Protein AF-A0A3N6C554-F1 (afdb_monomer)

Structure (mmCIF, N/CA/C/O backbone):
data_AF-A0A3N6C554-F1
#
_entry.id   AF-A0A3N6C554-F1
#
loop_
_atom_site.group_PDB
_atom_site.id
_atom_site.type_symbol
_atom_site.label_atom_id
_atom_site.label_alt_id
_atom_site.label_comp_id
_atom_site.label_asym_id
_atom_site.label_entity_id
_atom_site.label_seq_id
_atom_site.pdbx_PDB_ins_code
_atom_site.Cartn_x
_atom_site.Cartn_y
_atom_site.Cartn_z
_atom_site.occupancy
_atom_site.B_iso_or_equiv
_atom_site.auth_seq_id
_atom_site.auth_comp_id
_atom_site.auth_asym_id
_atom_site.auth_atom_id
_atom_site.pdbx_PDB_model_num
ATOM 1 N N . MET A 1 1 ? 15.308 14.906 -2.677 1.00 77.81 1 MET A N 1
ATOM 2 C CA . MET A 1 1 ? 14.082 14.602 -1.912 1.00 77.81 1 MET A CA 1
ATOM 3 C C . MET A 1 1 ? 13.004 15.647 -2.168 1.00 77.81 1 MET A C 1
ATOM 5 O O . MET A 1 1 ? 13.260 16.832 -1.989 1.00 77.81 1 MET A O 1
ATOM 9 N N . VAL A 1 2 ? 11.814 15.221 -2.589 1.00 86.62 2 VAL A N 1
ATOM 10 C CA . VAL A 1 2 ? 10.621 16.049 -2.822 1.00 86.62 2 VAL A CA 1
ATOM 11 C C . VAL A 1 2 ? 9.558 15.659 -1.795 1.00 86.62 2 VAL A C 1
ATOM 13 O O . VAL A 1 2 ? 9.151 14.498 -1.742 1.00 86.62 2 VAL A O 1
ATOM 16 N N . LEU A 1 3 ? 9.120 16.613 -0.969 1.00 90.44 3 LEU A N 1
ATOM 17 C CA . LEU A 1 3 ? 8.027 16.404 -0.016 1.00 90.44 3 LEU A CA 1
ATOM 18 C C . LEU A 1 3 ? 6.721 16.160 -0.782 1.00 90.44 3 LEU A C 1
ATOM 20 O O . LEU A 1 3 ? 6.383 16.918 -1.686 1.00 90.44 3 LEU A O 1
ATOM 24 N N . VAL A 1 4 ? 6.003 15.104 -0.410 1.00 92.25 4 VAL A N 1
ATOM 25 C CA . VAL A 1 4 ? 4.720 14.722 -1.012 1.00 92.25 4 VAL A CA 1
ATOM 26 C C . VAL A 1 4 ? 3.561 15.084 -0.089 1.00 92.25 4 VAL A C 1
ATOM 28 O O . VAL A 1 4 ? 2.573 15.659 -0.535 1.00 92.25 4 VAL A O 1
ATOM 31 N N . LYS A 1 5 ? 3.672 14.768 1.205 1.00 93.94 5 LYS A N 1
ATOM 32 C CA . LYS A 1 5 ? 2.666 15.119 2.213 1.00 93.94 5 LYS A CA 1
ATOM 33 C C . LYS A 1 5 ? 3.325 15.264 3.577 1.00 93.94 5 LYS A C 1
ATOM 35 O O . LYS A 1 5 ? 4.184 14.463 3.931 1.00 93.94 5 LYS A O 1
ATOM 40 N N . ARG A 1 6 ? 2.886 16.249 4.357 1.00 95.94 6 ARG A N 1
ATOM 41 C CA . ARG A 1 6 ? 3.183 16.353 5.788 1.00 95.94 6 ARG A CA 1
ATOM 42 C C . ARG A 1 6 ? 1.877 16.215 6.562 1.00 95.94 6 ARG A C 1
ATOM 44 O O . ARG A 1 6 ? 0.893 16.866 6.219 1.00 95.94 6 ARG A O 1
ATOM 51 N N . TYR A 1 7 ? 1.870 15.346 7.560 1.00 95.44 7 TYR A N 1
ATOM 52 C CA . TYR A 1 7 ? 0.746 15.153 8.467 1.00 95.44 7 TYR A CA 1
ATOM 53 C C . TYR A 1 7 ? 0.845 16.085 9.681 1.00 95.44 7 TYR A C 1
ATOM 55 O O . TYR A 1 7 ? 1.895 16.670 9.945 1.00 95.44 7 TYR A O 1
ATOM 63 N N . GLU A 1 8 ? -0.252 16.211 10.428 1.00 93.56 8 GLU A N 1
ATOM 64 C CA . GLU A 1 8 ? -0.365 17.118 11.580 1.00 93.56 8 GLU A CA 1
ATOM 65 C C . GLU A 1 8 ? 0.642 16.832 12.702 1.00 93.56 8 GLU A C 1
ATOM 67 O O . GLU A 1 8 ? 1.112 17.756 13.358 1.00 93.56 8 GLU A O 1
ATOM 72 N N . ASP A 1 9 ? 1.047 15.572 12.873 1.00 94.88 9 ASP A N 1
ATOM 73 C CA . ASP A 1 9 ? 2.033 15.168 13.878 1.00 94.88 9 ASP A CA 1
ATOM 74 C C . ASP A 1 9 ? 3.489 15.316 13.406 1.00 94.88 9 ASP A C 1
ATOM 76 O O . ASP A 1 9 ? 4.417 14.837 14.056 1.00 94.88 9 ASP A O 1
ATOM 80 N N . GLY A 1 10 ? 3.695 15.951 12.250 1.00 94.81 10 GLY A N 1
ATOM 81 C CA . GLY A 1 10 ? 5.008 16.160 11.655 1.00 94.81 10 GLY A CA 1
ATOM 82 C C . GLY A 1 10 ? 5.535 14.975 10.852 1.00 94.81 10 GLY A C 1
ATOM 83 O O . GLY A 1 10 ? 6.627 15.085 10.301 1.00 94.81 10 GLY A O 1
ATOM 84 N N . THR A 1 11 ? 4.786 13.870 10.728 1.00 94.44 11 THR A N 1
ATOM 85 C CA . THR A 1 11 ? 5.178 12.773 9.831 1.00 94.44 11 THR A CA 1
ATOM 86 C C . THR A 1 11 ? 5.208 13.254 8.381 1.00 94.44 11 THR A C 1
ATOM 88 O O . THR A 1 11 ? 4.255 13.867 7.899 1.00 94.44 11 THR A O 1
ATOM 91 N N . GLU A 1 12 ? 6.272 12.926 7.659 1.00 95.19 12 GLU A N 1
ATOM 92 C CA . GLU A 1 12 ? 6.485 13.315 6.269 1.00 95.19 12 GLU A CA 1
ATOM 93 C C . GLU A 1 12 ? 6.527 12.099 5.352 1.00 95.19 12 GLU A C 1
ATOM 95 O O . GLU A 1 12 ? 7.276 11.150 5.589 1.00 95.19 12 GLU A O 1
ATOM 100 N N . LEU A 1 13 ? 5.764 12.173 4.266 1.00 93.19 13 LEU A N 1
ATOM 101 C CA . LEU A 1 13 ? 5.933 11.337 3.089 1.00 93.19 13 LEU A CA 1
ATOM 102 C C . LEU A 1 13 ? 6.696 12.135 2.046 1.00 93.19 13 LEU A C 1
ATOM 104 O O . LEU A 1 13 ? 6.281 13.232 1.661 1.00 93.19 13 LEU A O 1
ATOM 108 N N . SER A 1 14 ? 7.788 11.575 1.556 1.00 91.31 14 SER A N 1
ATOM 109 C CA . SER A 1 14 ? 8.580 12.165 0.488 1.00 91.31 14 SER A CA 1
ATOM 110 C C . SER A 1 14 ? 8.941 11.120 -0.556 1.00 91.31 14 SER A C 1
ATOM 112 O O . SER A 1 14 ? 8.903 9.913 -0.311 1.00 91.31 14 SER A O 1
ATOM 114 N N . ARG A 1 15 ? 9.276 11.600 -1.750 1.00 87.19 15 ARG A N 1
ATOM 115 C CA . ARG A 1 15 ? 9.883 10.790 -2.803 1.00 87.19 15 ARG A CA 1
ATOM 116 C C . ARG A 1 15 ? 11.271 11.314 -3.117 1.00 87.19 15 ARG A C 1
ATOM 118 O O . ARG A 1 15 ? 11.519 12.516 -3.010 1.00 87.19 15 ARG A O 1
ATOM 125 N N . ASP A 1 16 ? 12.172 10.442 -3.523 1.00 80.19 16 ASP A N 1
ATOM 126 C CA . ASP A 1 16 ? 13.470 10.852 -4.037 1.00 80.19 16 ASP A CA 1
ATOM 127 C C . ASP A 1 16 ? 13.888 10.038 -5.253 1.00 80.19 16 ASP A C 1
ATOM 129 O O . ASP A 1 16 ? 13.344 8.971 -5.547 1.00 80.19 16 ASP A O 1
ATOM 133 N N . LYS A 1 17 ? 14.896 10.566 -5.938 1.00 67.12 17 LYS A N 1
ATOM 134 C CA . LYS A 1 17 ? 15.590 9.88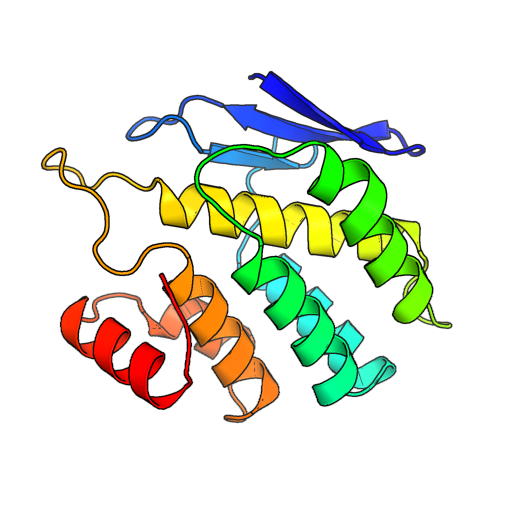1 -7.012 1.00 67.12 17 LYS A CA 1
ATOM 135 C C . LYS A 1 17 ? 16.464 8.780 -6.406 1.00 67.12 17 LYS A C 1
ATOM 137 O O . LYS A 1 17 ? 17.414 9.070 -5.684 1.00 67.12 17 LYS A O 1
ATOM 142 N N . GLY A 1 18 ? 16.105 7.523 -6.654 1.00 57.97 18 GLY A N 1
ATOM 143 C CA . GLY A 1 18 ? 16.899 6.358 -6.276 1.00 57.97 18 GLY A CA 1
ATOM 144 C C . GLY A 1 18 ? 18.061 6.105 -7.243 1.00 57.97 18 GLY A C 1
ATOM 145 O O . GLY A 1 18 ? 18.287 6.855 -8.191 1.00 57.97 18 GLY A O 1
ATOM 146 N N . ASN A 1 19 ? 18.783 4.998 -7.030 1.00 48.47 19 ASN A N 1
ATOM 147 C CA . ASN A 1 19 ? 19.895 4.576 -7.899 1.00 48.47 19 ASN A CA 1
ATOM 148 C C . ASN A 1 19 ? 19.443 4.093 -9.294 1.00 48.47 19 ASN A C 1
ATOM 150 O O . ASN A 1 19 ? 20.259 4.068 -10.211 1.00 48.47 19 ASN A O 1
ATOM 154 N N . PHE A 1 20 ? 18.174 3.687 -9.449 1.00 41.03 20 PHE A N 1
ATOM 155 C CA . PHE A 1 20 ? 17.647 3.058 -10.672 1.00 41.03 20 PHE A CA 1
ATOM 156 C C . PHE A 1 20 ? 16.351 3.698 -11.211 1.00 41.03 20 PHE A C 1
ATOM 158 O O . PHE A 1 20 ? 16.099 3.600 -12.410 1.00 41.03 20 PHE A O 1
ATOM 165 N N . ASP A 1 21 ? 15.550 4.379 -10.381 1.00 51.62 21 ASP A N 1
ATOM 166 C CA . ASP A 1 21 ? 14.354 5.122 -10.804 1.00 51.62 21 ASP A CA 1
ATOM 167 C C . ASP A 1 21 ? 14.061 6.347 -9.908 1.00 51.62 21 ASP A C 1
ATOM 169 O O . ASP A 1 21 ? 14.652 6.531 -8.845 1.00 51.62 21 ASP A O 1
ATOM 173 N N . GLU A 1 22 ? 13.177 7.237 -10.371 1.00 63.16 22 GLU A N 1
ATOM 174 C CA . GLU A 1 22 ? 12.810 8.501 -9.702 1.00 63.16 22 GLU A CA 1
ATOM 175 C C . GLU A 1 22 ? 11.750 8.345 -8.587 1.00 63.16 22 GLU A C 1
ATOM 177 O O . GLU A 1 22 ? 11.088 9.321 -8.222 1.00 63.16 22 GLU A O 1
ATOM 182 N N . TRP A 1 23 ? 11.550 7.129 -8.059 1.00 72.56 23 TRP A N 1
ATOM 183 C CA . TRP A 1 23 ? 10.358 6.800 -7.268 1.00 72.56 23 TRP A CA 1
ATOM 184 C C . TRP A 1 23 ? 10.626 6.089 -5.934 1.00 72.56 23 TRP A C 1
ATOM 186 O O . TRP A 1 23 ? 9.743 5.417 -5.402 1.00 72.56 23 TRP A O 1
ATOM 196 N N . CYS A 1 24 ? 11.796 6.276 -5.320 1.00 81.00 24 CYS A N 1
ATOM 197 C CA . CYS A 1 24 ? 11.999 5.804 -3.949 1.00 81.00 24 CYS A CA 1
ATOM 198 C C . CYS A 1 24 ? 11.129 6.608 -2.972 1.00 81.00 24 CYS A C 1
ATOM 200 O O . CYS A 1 24 ? 11.199 7.835 -2.937 1.00 81.00 24 CYS A O 1
ATOM 202 N N . ILE A 1 25 ? 10.320 5.916 -2.170 1.00 86.25 25 ILE A N 1
ATOM 203 C CA . ILE A 1 25 ? 9.414 6.521 -1.186 1.00 86.25 25 ILE A CA 1
ATOM 204 C C . ILE A 1 25 ? 10.048 6.481 0.195 1.00 86.25 25 ILE A C 1
ATOM 206 O O . ILE A 1 25 ? 10.630 5.469 0.585 1.00 86.25 25 ILE A O 1
ATOM 210 N N . TYR A 1 26 ? 9.878 7.558 0.953 1.00 87.44 26 TYR A N 1
ATOM 211 C CA . TYR A 1 26 ? 10.386 7.687 2.306 1.00 87.44 26 TYR A CA 1
ATOM 212 C C . TYR A 1 26 ? 9.290 8.173 3.253 1.00 87.44 26 TYR A C 1
ATOM 214 O O . TYR A 1 26 ? 8.535 9.091 2.936 1.00 87.44 26 TYR A O 1
ATOM 222 N N . ILE A 1 27 ? 9.250 7.571 4.439 1.00 89.38 27 ILE A N 1
ATOM 223 C CA . ILE A 1 27 ? 8.485 8.018 5.601 1.00 89.38 27 ILE A CA 1
ATOM 224 C C . ILE A 1 27 ? 9.501 8.530 6.616 1.00 89.38 27 ILE A C 1
ATOM 226 O O . ILE A 1 27 ? 10.355 7.762 7.065 1.00 89.38 27 ILE A O 1
ATOM 230 N N . ASN A 1 28 ? 9.463 9.822 6.945 1.00 90.38 28 ASN A N 1
ATOM 231 C CA . ASN A 1 28 ? 10.457 10.465 7.819 1.00 90.38 28 ASN A CA 1
ATOM 232 C C . ASN A 1 28 ? 11.910 10.130 7.408 1.00 90.38 28 ASN A C 1
ATOM 234 O O . ASN A 1 28 ? 12.753 9.787 8.239 1.00 90.38 28 ASN A O 1
ATOM 238 N N . GLY A 1 29 ? 12.185 10.154 6.099 1.00 88.00 29 GLY A N 1
ATOM 239 C CA . GLY A 1 29 ? 13.510 9.868 5.540 1.00 88.00 29 GLY A CA 1
ATOM 240 C C . GLY A 1 29 ? 13.909 8.386 5.498 1.00 88.00 29 GLY A C 1
ATOM 241 O O . GLY A 1 29 ? 15.061 8.084 5.191 1.00 88.00 29 GLY A O 1
ATOM 242 N N . ARG A 1 30 ? 12.999 7.444 5.782 1.00 89.00 30 ARG A N 1
ATOM 243 C CA . ARG A 1 30 ? 13.268 5.995 5.720 1.00 89.00 30 ARG A CA 1
ATOM 244 C C . ARG A 1 30 ? 12.344 5.291 4.735 1.00 89.00 30 ARG A C 1
ATOM 246 O O . ARG A 1 30 ? 11.140 5.527 4.750 1.00 89.00 30 ARG A O 1
ATOM 253 N N . ALA A 1 31 ? 12.897 4.406 3.909 1.00 90.81 31 ALA A N 1
ATOM 254 C CA . ALA A 1 31 ? 12.085 3.573 3.030 1.00 90.81 31 ALA A CA 1
ATOM 255 C C . ALA A 1 31 ? 11.214 2.613 3.866 1.00 90.81 31 ALA A C 1
ATOM 257 O O . ALA A 1 31 ? 11.740 1.987 4.793 1.00 90.81 31 ALA A O 1
ATOM 258 N N . PRO A 1 32 ? 9.904 2.500 3.582 1.00 93.12 32 PRO A N 1
ATOM 259 C CA . PRO A 1 32 ? 9.037 1.579 4.304 1.00 93.12 32 PRO A CA 1
ATOM 260 C C . PRO A 1 32 ? 9.342 0.129 3.919 1.00 93.12 32 PRO A C 1
ATOM 262 O O . PRO A 1 32 ? 9.583 -0.168 2.749 1.00 93.12 32 PRO A O 1
ATOM 265 N N . TYR A 1 33 ? 9.279 -0.790 4.883 1.00 93.56 33 TYR A N 1
ATOM 266 C CA . TYR A 1 33 ? 9.334 -2.219 4.584 1.00 93.56 33 TYR A CA 1
ATOM 267 C C . TYR A 1 33 ? 7.945 -2.757 4.251 1.00 93.56 33 TYR A C 1
ATOM 269 O O . TYR A 1 33 ? 6.971 -2.438 4.933 1.00 93.56 33 TYR A O 1
ATOM 277 N N . ASP A 1 34 ? 7.880 -3.661 3.270 1.00 95.25 34 ASP A N 1
ATOM 278 C CA . ASP A 1 34 ? 6.646 -4.349 2.873 1.00 95.25 34 ASP A CA 1
ATOM 279 C C . ASP A 1 34 ? 5.905 -4.971 4.058 1.00 95.25 34 ASP A C 1
ATOM 281 O O . ASP A 1 34 ? 4.699 -4.790 4.217 1.00 95.25 34 ASP A O 1
ATOM 285 N N . ARG A 1 35 ? 6.653 -5.618 4.955 1.00 96.88 35 ARG A N 1
ATOM 286 C CA . ARG A 1 35 ? 6.098 -6.262 6.149 1.00 96.88 35 ARG A CA 1
ATOM 287 C C . ARG A 1 35 ? 5.386 -5.286 7.092 1.00 96.88 35 ARG A C 1
ATOM 289 O O . ARG A 1 35 ? 4.455 -5.697 7.776 1.00 96.88 35 ARG A O 1
ATOM 296 N N . ASP A 1 36 ? 5.824 -4.028 7.148 1.00 96.69 36 ASP A N 1
ATOM 297 C CA . ASP A 1 36 ? 5.333 -3.069 8.137 1.00 96.69 36 ASP A CA 1
ATOM 298 C C . ASP A 1 36 ? 3.936 -2.585 7.727 1.00 96.69 36 ASP A C 1
ATOM 300 O O . ASP A 1 36 ? 2.987 -2.677 8.506 1.00 96.69 36 ASP A O 1
ATOM 304 N N . TYR A 1 37 ? 3.773 -2.139 6.477 1.00 97.50 37 TYR A N 1
ATOM 305 C CA . TYR A 1 37 ? 2.467 -1.675 6.003 1.00 97.50 37 TYR A CA 1
ATOM 306 C C . TYR A 1 37 ? 1.505 -2.830 5.699 1.00 97.50 37 TYR A C 1
ATOM 308 O O . TYR A 1 37 ? 0.312 -2.685 5.954 1.00 97.50 37 TYR A O 1
ATOM 316 N N . LEU A 1 38 ? 1.980 -3.993 5.228 1.00 98.38 38 LEU A N 1
ATOM 317 C CA . LEU A 1 38 ? 1.116 -5.172 5.070 1.00 98.38 38 LEU A CA 1
ATOM 318 C C . LEU A 1 38 ? 0.644 -5.701 6.428 1.00 98.38 38 LEU A C 1
ATOM 320 O O . LEU A 1 38 ? -0.526 -6.050 6.574 1.00 98.38 38 LEU A O 1
ATOM 324 N N . GLY A 1 39 ? 1.517 -5.701 7.440 1.00 98.44 39 GLY A N 1
ATOM 325 C CA . G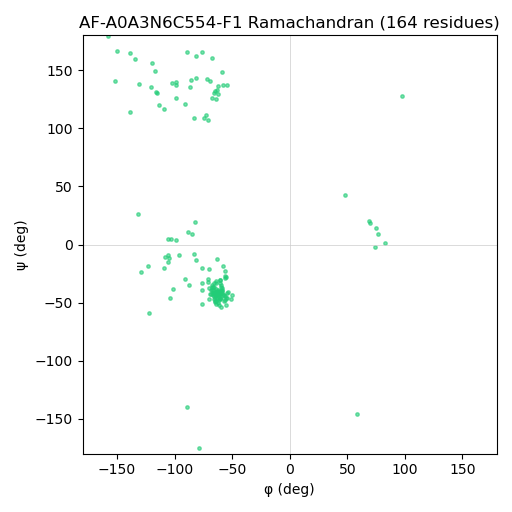LY A 1 39 ? 1.155 -6.068 8.808 1.00 98.44 39 GLY A CA 1
ATOM 326 C C . GLY A 1 39 ? 0.092 -5.142 9.397 1.00 98.44 39 GLY A C 1
ATOM 327 O O . GLY A 1 39 ? -0.921 -5.620 9.913 1.00 98.44 39 GLY A O 1
ATOM 328 N N . SER A 1 40 ? 0.276 -3.825 9.263 1.00 98.31 40 SER A N 1
ATOM 329 C CA . SER A 1 40 ? -0.720 -2.837 9.698 1.00 98.31 40 SER A CA 1
ATOM 330 C C . SER A 1 40 ? -2.046 -2.972 8.949 1.00 98.31 40 SER A C 1
ATOM 332 O O . SER A 1 40 ? -3.100 -2.929 9.579 1.00 98.31 40 SER A O 1
ATOM 334 N N . LEU A 1 41 ? -2.012 -3.198 7.631 1.00 98.62 41 LEU A N 1
ATOM 335 C CA . LEU A 1 41 ? -3.217 -3.383 6.821 1.00 98.62 41 LEU A CA 1
ATOM 336 C C . LEU A 1 41 ? -3.983 -4.653 7.205 1.00 98.62 41 LEU A C 1
ATOM 338 O O . LEU A 1 41 ? -5.202 -4.611 7.344 1.00 98.62 41 LEU A O 1
ATOM 342 N N . HIS A 1 42 ? -3.283 -5.765 7.432 1.00 98.44 42 HIS A N 1
ATOM 343 C CA . HIS A 1 42 ? -3.909 -7.007 7.881 1.00 98.44 42 HIS A CA 1
ATOM 344 C C . HIS A 1 42 ? -4.531 -6.856 9.269 1.00 98.44 42 HIS A C 1
ATOM 346 O O . HIS A 1 42 ? -5.674 -7.254 9.472 1.00 98.44 42 HIS A O 1
ATOM 352 N N . LYS A 1 43 ? -3.825 -6.217 10.211 1.00 98.44 43 LYS A N 1
ATOM 353 C CA . LYS A 1 43 ? -4.371 -5.933 11.545 1.00 98.44 43 LYS A CA 1
ATOM 354 C C . LYS A 1 43 ? -5.610 -5.035 11.463 1.00 98.44 43 LYS A C 1
ATOM 356 O O . LYS A 1 43 ? -6.589 -5.309 12.149 1.00 98.44 43 LYS A O 1
ATOM 361 N N . LEU A 1 44 ? -5.603 -4.021 10.595 1.00 98.56 44 LEU A N 1
ATOM 362 C CA . LEU A 1 44 ? -6.780 -3.189 10.332 1.00 98.56 44 LEU A CA 1
ATOM 363 C C . LEU A 1 44 ? -7.940 -4.022 9.758 1.00 98.56 44 LEU A C 1
ATOM 365 O O . LEU A 1 44 ? -9.078 -3.879 10.199 1.00 98.56 44 LEU A O 1
ATOM 369 N N . GLY A 1 45 ? -7.657 -4.941 8.830 1.00 98.19 45 GLY A N 1
ATOM 370 C CA . GLY A 1 45 ? -8.630 -5.906 8.307 1.00 98.19 45 GLY A CA 1
ATOM 371 C C . GLY A 1 45 ? -9.227 -6.803 9.394 1.00 98.19 45 GLY A C 1
ATOM 372 O O . GLY A 1 45 ? -10.441 -6.993 9.441 1.00 98.19 45 GLY A O 1
ATOM 373 N N . GLN A 1 46 ? -8.409 -7.286 10.331 1.00 97.69 46 GLN A N 1
ATOM 374 C CA . GLN A 1 46 ? -8.871 -8.085 11.471 1.00 97.69 46 GLN A CA 1
ATOM 375 C C . GLN A 1 46 ? -9.796 -7.302 12.414 1.00 97.69 46 GLN A C 1
ATOM 377 O O . GLN A 1 46 ? -10.692 -7.897 13.009 1.00 97.69 46 GLN A O 1
ATOM 382 N N . THR A 1 47 ? -9.606 -5.985 12.553 1.00 97.56 47 THR A N 1
ATOM 383 C CA . THR A 1 47 ? -10.409 -5.145 13.460 1.00 97.56 47 THR A CA 1
ATOM 384 C C . THR A 1 47 ? -11.646 -4.526 12.804 1.00 97.56 47 THR A C 1
ATOM 386 O O . THR A 1 47 ? -12.637 -4.296 13.491 1.00 97.56 47 THR A O 1
ATOM 389 N N . CYS A 1 48 ? -11.614 -4.255 11.495 1.00 95.75 48 CYS A N 1
ATOM 390 C CA . CYS A 1 48 ? -12.711 -3.615 10.750 1.00 95.75 48 CYS A CA 1
ATOM 391 C C . CYS A 1 48 ? -13.521 -4.561 9.858 1.00 95.75 48 CYS A C 1
ATOM 393 O O . CYS A 1 48 ? -14.565 -4.156 9.343 1.00 95.75 48 CYS A O 1
ATOM 395 N N . GLY A 1 49 ? -13.035 -5.783 9.647 1.00 97.62 49 GLY A N 1
ATOM 396 C CA . GLY A 1 49 ? -13.524 -6.707 8.630 1.00 97.62 49 GLY A CA 1
ATOM 397 C C . GLY A 1 49 ? -12.663 -6.659 7.365 1.00 97.62 49 GLY A C 1
ATOM 398 O O . GLY A 1 49 ? -12.442 -5.591 6.787 1.00 97.62 49 GLY A O 1
ATOM 399 N N . MET A 1 50 ? -12.208 -7.838 6.924 1.00 98.00 50 MET A N 1
ATOM 400 C CA . MET A 1 50 ? -11.310 -7.994 5.773 1.00 98.00 50 MET A CA 1
ATOM 401 C C . MET A 1 50 ? -11.902 -7.384 4.501 1.00 98.00 50 MET A C 1
ATOM 403 O O . MET A 1 50 ? -11.247 -6.568 3.861 1.00 98.00 50 MET A O 1
ATOM 407 N N . ASP A 1 51 ? -13.163 -7.691 4.183 1.00 98.38 51 ASP A N 1
ATOM 408 C CA . ASP A 1 51 ? -13.819 -7.186 2.970 1.00 98.38 51 ASP A CA 1
ATOM 409 C C . ASP A 1 51 ? -13.926 -5.663 2.950 1.00 98.38 51 ASP A C 1
ATOM 411 O O . ASP A 1 51 ? -13.704 -5.028 1.921 1.00 98.38 51 ASP A O 1
ATOM 415 N N . LYS A 1 52 ? -14.230 -5.053 4.100 1.00 98.38 52 LYS A N 1
ATOM 416 C CA . LYS A 1 52 ? -14.370 -3.599 4.205 1.00 98.38 52 LYS A CA 1
ATOM 417 C C . LYS A 1 52 ? -13.047 -2.906 3.880 1.00 98.38 52 LYS A C 1
ATOM 419 O O . LYS A 1 52 ? -13.009 -2.012 3.041 1.00 98.38 52 LYS A O 1
ATOM 424 N N . VAL A 1 53 ? -11.960 -3.350 4.508 1.00 98.69 53 VAL A N 1
ATOM 425 C CA . VAL A 1 53 ? -10.622 -2.775 4.303 1.00 98.69 53 VAL A CA 1
ATOM 426 C C . VAL A 1 53 ? -10.099 -3.082 2.900 1.00 98.69 53 VAL A C 1
ATOM 428 O O . VAL A 1 53 ? -9.513 -2.206 2.264 1.00 98.69 53 VAL A O 1
ATOM 431 N N . TYR A 1 54 ? -10.344 -4.292 2.391 1.00 98.62 54 TYR A N 1
ATOM 432 C CA . TYR A 1 54 ? -9.947 -4.672 1.039 1.00 98.62 54 TYR A CA 1
ATOM 433 C C . TYR A 1 54 ? -10.646 -3.826 -0.025 1.00 98.62 54 TYR A C 1
ATOM 435 O O . TYR A 1 54 ? -9.993 -3.392 -0.967 1.00 98.62 54 TYR A O 1
ATOM 443 N N . ASN A 1 55 ? -11.941 -3.538 0.129 1.00 98.50 55 ASN A N 1
ATOM 444 C CA . ASN A 1 55 ? -12.677 -2.705 -0.822 1.00 98.50 55 ASN A CA 1
ATOM 445 C C . ASN A 1 55 ? -12.137 -1.267 -0.875 1.00 98.50 55 ASN A C 1
ATOM 447 O O . ASN A 1 55 ? -11.963 -0.724 -1.966 1.00 98.50 55 ASN A O 1
ATOM 451 N N . GLU A 1 56 ? -11.796 -0.677 0.274 1.00 98.69 56 GLU A N 1
ATOM 452 C CA . GLU A 1 56 ? -11.153 0.645 0.319 1.00 98.69 56 GLU A CA 1
ATOM 453 C C . GLU A 1 56 ? -9.750 0.620 -0.303 1.00 98.69 56 GLU A C 1
ATOM 455 O O . GLU A 1 56 ? -9.378 1.502 -1.084 1.00 98.69 56 GLU A O 1
ATOM 460 N N . PHE A 1 57 ? -8.9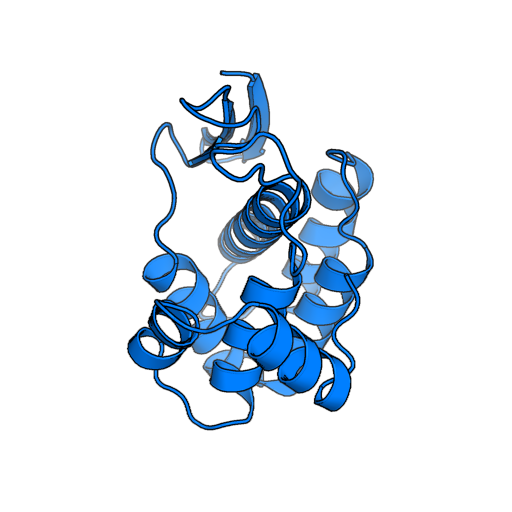75 -0.434 -0.025 1.00 98.69 57 PHE A N 1
ATOM 461 C CA . PHE A 1 57 ? -7.689 -0.659 -0.681 1.00 98.69 57 PHE A CA 1
ATOM 462 C C . PHE A 1 57 ? -7.844 -0.791 -2.198 1.00 98.69 57 PHE A C 1
ATOM 464 O O . PHE A 1 57 ? -7.095 -0.161 -2.942 1.00 98.69 57 PHE A O 1
ATOM 471 N N . LEU A 1 58 ? -8.812 -1.575 -2.670 1.00 98.44 58 LEU A N 1
ATOM 472 C CA . LEU A 1 58 ? -9.042 -1.819 -4.088 1.00 98.44 58 LEU A CA 1
ATOM 473 C C . LEU A 1 58 ? -9.487 -0.539 -4.808 1.00 98.44 58 LEU A C 1
ATOM 475 O O . LEU A 1 58 ? -9.064 -0.293 -5.939 1.00 98.44 58 LEU A O 1
ATOM 479 N N . ASN A 1 59 ? -10.287 0.304 -4.152 1.00 98.19 59 ASN A N 1
ATOM 480 C CA . ASN A 1 59 ? -10.637 1.628 -4.659 1.00 98.19 59 ASN A CA 1
ATOM 481 C C . ASN A 1 59 ? -9.377 2.491 -4.860 1.00 98.19 59 ASN A C 1
ATOM 483 O O . ASN A 1 59 ? -9.101 2.936 -5.976 1.00 98.19 59 ASN A O 1
ATOM 487 N N . LEU A 1 60 ? -8.542 2.635 -3.822 1.00 98.62 60 LEU A N 1
ATOM 488 C CA . LEU A 1 60 ? -7.271 3.364 -3.916 1.00 98.62 60 LEU A CA 1
ATOM 489 C C . LEU A 1 60 ? -6.338 2.773 -4.989 1.00 98.62 60 LEU A C 1
ATOM 491 O O . LEU A 1 60 ? -5.743 3.504 -5.784 1.00 98.62 60 LEU A O 1
ATOM 495 N N . TYR A 1 61 ? -6.227 1.446 -5.038 1.00 98.56 61 TYR A N 1
ATOM 496 C CA . TYR A 1 61 ? -5.440 0.712 -6.024 1.00 98.56 61 TYR A CA 1
ATOM 497 C C . TYR A 1 61 ? -5.869 1.067 -7.449 1.00 98.56 61 TYR A C 1
ATOM 499 O O . TYR A 1 61 ? -5.026 1.396 -8.286 1.00 98.56 61 TYR A O 1
ATOM 507 N N . ASN A 1 62 ? -7.174 1.055 -7.727 1.00 97.88 62 ASN A N 1
ATOM 508 C CA . ASN A 1 62 ? -7.719 1.370 -9.047 1.00 97.88 62 ASN A CA 1
ATOM 509 C C . ASN A 1 62 ? -7.487 2.833 -9.439 1.00 97.88 62 ASN A C 1
ATOM 511 O O . ASN A 1 62 ? -7.250 3.110 -10.614 1.00 97.88 62 ASN A O 1
ATOM 515 N N . LEU A 1 63 ? -7.494 3.747 -8.468 1.00 97.50 63 LEU A N 1
ATOM 516 C CA . LEU A 1 63 ? -7.197 5.164 -8.680 1.00 97.50 63 LEU A CA 1
ATOM 517 C C . LEU A 1 63 ? -5.702 5.462 -8.861 1.00 97.50 63 LEU A C 1
ATOM 519 O O . LEU A 1 63 ? -5.358 6.505 -9.402 1.00 97.50 63 LEU A O 1
ATOM 523 N N . THR A 1 64 ? -4.808 4.574 -8.423 1.00 96.88 64 THR A N 1
ATOM 524 C CA . THR A 1 64 ? -3.362 4.830 -8.461 1.00 96.88 64 THR A CA 1
ATOM 525 C C . THR A 1 64 ? -2.832 4.801 -9.898 1.00 96.88 64 THR A C 1
ATOM 527 O O . THR A 1 64 ? -2.725 3.734 -10.506 1.00 96.88 64 THR A O 1
ATOM 530 N N . GLY A 1 65 ? -2.499 5.970 -10.443 1.00 94.25 65 GLY A N 1
ATOM 531 C CA . GLY A 1 65 ? -1.911 6.132 -11.772 1.00 94.25 65 GLY A CA 1
ATOM 532 C C . GLY A 1 65 ? -0.381 6.068 -11.777 1.00 94.25 65 GLY A C 1
ATOM 533 O O . GLY A 1 65 ? 0.229 5.238 -11.106 1.00 94.25 65 GLY A O 1
ATOM 534 N N . ARG A 1 66 ? 0.237 6.944 -12.577 1.00 91.94 66 ARG A N 1
ATOM 535 C CA . ARG A 1 66 ? 1.701 7.106 -12.686 1.00 91.94 66 ARG A CA 1
ATOM 536 C C . ARG A 1 66 ? 2.223 8.394 -12.056 1.00 91.94 66 ARG A C 1
ATOM 538 O O . ARG A 1 66 ? 3.428 8.531 -11.882 1.00 91.94 66 ARG A O 1
ATOM 545 N N . GLU A 1 67 ? 1.337 9.310 -11.687 1.00 92.06 67 GLU A N 1
ATOM 546 C CA . GLU A 1 67 ? 1.688 10.598 -11.098 1.00 92.06 67 GLU A CA 1
ATOM 547 C C . GLU A 1 67 ? 1.095 10.741 -9.700 1.00 92.06 67 GLU A C 1
ATOM 549 O O . GLU A 1 67 ? 0.112 10.089 -9.352 1.00 92.06 67 GLU A O 1
ATOM 554 N N . VAL A 1 68 ? 1.710 11.604 -8.891 1.00 91.94 68 VAL A N 1
ATOM 555 C CA . VAL A 1 68 ? 1.158 11.953 -7.584 1.00 91.94 68 VAL A CA 1
ATOM 556 C C . VAL A 1 68 ? -0.039 12.877 -7.796 1.00 91.94 68 VAL A C 1
ATOM 558 O O . VAL A 1 68 ? 0.127 14.044 -8.133 1.00 91.94 68 VAL A O 1
ATOM 561 N N . GLU A 1 69 ? -1.242 12.374 -7.548 1.00 94.25 69 GLU A N 1
ATOM 562 C CA . GLU A 1 69 ? -2.466 13.173 -7.536 1.00 94.25 69 GLU A CA 1
ATOM 563 C C . GLU A 1 69 ? -2.786 13.724 -6.135 1.00 94.25 69 GLU A C 1
ATOM 565 O O . GLU A 1 69 ? -3.043 12.969 -5.191 1.00 94.25 69 GLU A O 1
ATOM 570 N N . GLU A 1 70 ? -2.862 15.052 -6.006 1.00 93.19 70 GLU A N 1
ATOM 571 C CA . GLU A 1 70 ? -3.222 15.720 -4.745 1.00 93.19 70 GLU A CA 1
ATOM 572 C C . GLU A 1 70 ? -4.611 15.320 -4.239 1.00 93.19 70 GLU A C 1
ATOM 574 O O . GLU A 1 70 ? -4.806 15.162 -3.034 1.00 93.19 70 GLU A O 1
ATOM 579 N N . ARG A 1 71 ? -5.572 15.082 -5.145 1.00 97.31 71 ARG A N 1
ATOM 580 C CA . ARG A 1 71 ? -6.929 14.656 -4.764 1.00 97.31 71 ARG A CA 1
ATOM 581 C C . ARG A 1 71 ? -6.927 13.330 -4.000 1.00 97.31 71 ARG A C 1
ATOM 583 O O . ARG A 1 71 ? -7.762 13.132 -3.123 1.00 97.31 71 ARG A O 1
ATOM 590 N N . ILE A 1 72 ? -6.002 12.419 -4.317 1.00 98.00 72 ILE A N 1
ATOM 591 C CA . ILE A 1 72 ? -5.908 11.128 -3.629 1.00 98.00 72 ILE A CA 1
ATOM 592 C C . ILE A 1 72 ? -5.407 11.361 -2.203 1.00 98.00 72 ILE A C 1
ATOM 594 O O . ILE A 1 72 ? -6.003 10.877 -1.243 1.00 98.00 72 ILE A O 1
ATOM 598 N N . LEU A 1 73 ? -4.354 12.167 -2.062 1.00 96.38 73 LEU A N 1
ATOM 599 C CA . LEU A 1 73 ? -3.733 12.483 -0.776 1.00 96.38 73 LEU A CA 1
ATOM 600 C C . LEU A 1 73 ? -4.634 13.304 0.150 1.00 96.38 73 LEU A C 1
ATOM 602 O O . LEU A 1 73 ? -4.569 13.117 1.366 1.00 96.38 73 LEU A O 1
ATOM 606 N N . ASN A 1 74 ? -5.417 14.233 -0.396 1.00 96.25 74 ASN A N 1
ATOM 607 C CA . ASN A 1 74 ? -6.144 15.233 0.387 1.00 96.25 74 ASN A CA 1
ATOM 608 C C . ASN A 1 74 ? -7.650 14.975 0.489 1.00 96.25 74 ASN A C 1
ATOM 610 O O . ASN A 1 74 ? -8.269 15.541 1.383 1.00 96.25 74 ASN A O 1
ATOM 614 N N . ASN A 1 75 ? -8.219 14.104 -0.353 1.00 98.06 75 ASN A N 1
ATOM 615 C CA . ASN A 1 75 ? -9.649 13.785 -0.309 1.00 98.06 75 ASN A CA 1
ATOM 616 C C . ASN A 1 75 ? -9.880 12.281 -0.105 1.00 98.06 75 ASN A C 1
ATOM 618 O O . ASN A 1 75 ? -10.455 11.887 0.904 1.00 98.06 75 ASN A O 1
ATOM 622 N N . VAL A 1 76 ? -9.371 11.435 -1.010 1.00 98.69 76 VAL A N 1
ATOM 623 C CA . VAL A 1 76 ? -9.663 9.985 -0.998 1.00 98.69 76 VAL A CA 1
ATOM 624 C C . VAL A 1 76 ? -9.108 9.299 0.251 1.00 98.69 76 VAL A C 1
ATOM 626 O O . VAL A 1 76 ? -9.821 8.568 0.926 1.00 98.69 76 VAL A O 1
ATOM 629 N N . ILE A 1 77 ? -7.837 9.528 0.591 1.00 98.69 77 ILE A N 1
ATOM 630 C CA . ILE A 1 77 ? -7.214 8.905 1.768 1.00 98.69 77 ILE A CA 1
ATOM 631 C C . ILE A 1 77 ? -7.879 9.359 3.084 1.00 98.69 77 ILE A C 1
ATOM 633 O O . ILE A 1 77 ? -8.142 8.500 3.927 1.00 98.69 77 ILE A O 1
ATOM 637 N N . PRO A 1 78 ? -8.193 10.653 3.288 1.00 98.56 78 PRO A N 1
ATOM 638 C CA . PRO A 1 78 ? -8.999 11.084 4.435 1.00 98.56 78 PRO A CA 1
ATOM 639 C C . PRO A 1 78 ? -10.405 10.465 4.502 1.00 98.56 78 PRO A C 1
ATOM 641 O O . PRO A 1 78 ? -10.875 10.139 5.594 1.00 98.56 78 PRO A O 1
ATOM 644 N N . GLU A 1 79 ? -11.070 10.266 3.361 1.00 98.69 79 GLU A N 1
ATOM 645 C CA . GLU A 1 79 ? -12.370 9.581 3.298 1.00 98.69 79 GLU A CA 1
ATOM 646 C C . GLU A 1 79 ? -12.247 8.112 3.727 1.00 98.69 79 GLU A C 1
ATOM 648 O O . GLU A 1 79 ? -12.961 7.673 4.629 1.00 98.69 79 GLU A O 1
ATOM 653 N N . ILE A 1 80 ? -11.263 7.385 3.185 1.00 98.75 80 ILE A N 1
ATOM 654 C CA . ILE A 1 80 ? -10.938 6.013 3.605 1.00 98.75 80 ILE A CA 1
ATOM 655 C C . ILE A 1 80 ? -10.681 5.954 5.115 1.00 98.75 80 ILE A C 1
ATOM 657 O O . ILE A 1 80 ? -11.199 5.077 5.808 1.00 98.75 80 ILE A O 1
ATOM 661 N N . ALA A 1 81 ? -9.888 6.891 5.641 1.00 98.56 81 ALA A N 1
ATOM 662 C CA . ALA A 1 81 ? -9.576 6.946 7.063 1.00 98.56 81 ALA A CA 1
ATOM 663 C C . ALA A 1 81 ? -10.825 7.150 7.923 1.00 98.56 81 ALA A C 1
ATOM 665 O O . ALA A 1 81 ? -10.980 6.471 8.932 1.00 98.56 81 ALA A O 1
ATOM 666 N N . THR A 1 82 ? -11.746 8.008 7.487 1.00 98.38 82 THR A N 1
ATOM 667 C CA . THR A 1 82 ? -13.035 8.219 8.160 1.00 98.38 82 THR A CA 1
ATOM 668 C C . THR A 1 82 ? -13.893 6.950 8.139 1.00 98.38 82 THR A C 1
ATOM 670 O O . THR A 1 82 ? -14.509 6.603 9.143 1.00 98.38 82 THR A O 1
ATOM 673 N N . ASN A 1 83 ? -13.896 6.209 7.027 1.00 98.12 83 ASN A N 1
ATOM 674 C CA . ASN A 1 83 ? -14.680 4.979 6.888 1.00 98.12 83 ASN A CA 1
ATOM 675 C C . ASN A 1 83 ? -14.131 3.810 7.719 1.00 98.12 83 ASN A C 1
ATOM 677 O O . ASN A 1 83 ? -14.896 2.915 8.102 1.00 98.12 83 ASN A O 1
ATOM 681 N N . LEU A 1 84 ? -12.818 3.776 7.960 1.00 98.44 84 LEU A N 1
ATOM 682 C CA . LEU A 1 84 ? -12.117 2.664 8.611 1.00 98.44 84 LEU A CA 1
ATOM 683 C C . LEU A 1 84 ? -11.685 2.948 10.057 1.00 98.44 84 LEU A C 1
ATOM 685 O O . LEU A 1 84 ? -11.246 2.018 10.739 1.00 98.44 84 LEU A O 1
ATOM 689 N N . GLU A 1 85 ? -11.797 4.189 10.535 1.00 97.69 85 GLU A N 1
ATOM 690 C CA . GLU A 1 85 ? -11.466 4.545 11.917 1.00 97.69 85 GLU A CA 1
ATOM 691 C C . GLU A 1 85 ? -12.229 3.670 12.915 1.00 97.69 85 GLU A C 1
ATOM 693 O O . GLU A 1 85 ? -13.410 3.348 12.749 1.00 97.69 85 GLU A O 1
ATOM 698 N N . ASN A 1 86 ? -11.515 3.229 13.947 1.00 96.62 86 ASN A N 1
ATOM 699 C CA . ASN A 1 86 ? -12.038 2.344 14.976 1.00 96.62 86 ASN A CA 1
ATOM 700 C C . ASN A 1 86 ? -11.206 2.464 16.265 1.00 96.62 86 ASN A C 1
ATOM 702 O O . ASN A 1 86 ? -10.208 3.173 16.322 1.00 96.62 86 ASN A O 1
ATOM 706 N N . ASN A 1 87 ? -11.578 1.711 17.301 1.00 96.81 87 ASN A N 1
ATOM 707 C CA . ASN A 1 87 ? -10.924 1.769 18.616 1.00 96.81 87 ASN A CA 1
ATOM 708 C C . ASN A 1 87 ? -9.435 1.353 18.632 1.00 96.81 87 ASN A C 1
ATOM 710 O O . ASN A 1 87 ? -8.767 1.557 19.643 1.00 96.81 87 ASN A O 1
ATOM 714 N N . TYR A 1 88 ? -8.918 0.741 17.563 1.00 96.75 88 TYR A N 1
ATOM 715 C CA . TYR A 1 88 ? -7.534 0.265 17.445 1.00 96.75 88 TYR A CA 1
ATOM 716 C C . TYR A 1 88 ? -6.679 1.079 16.475 1.00 96.75 88 TYR A C 1
ATOM 718 O O . TYR A 1 88 ? -5.456 0.979 16.546 1.00 96.75 88 TYR A O 1
ATOM 726 N N . PHE A 1 89 ? -7.309 1.822 15.565 1.00 97.75 89 PHE A N 1
ATOM 727 C CA . PHE A 1 89 ? -6.643 2.648 14.567 1.00 97.75 89 PHE A CA 1
ATOM 728 C C . PHE A 1 89 ? -7.382 3.969 14.452 1.00 97.75 89 PHE A C 1
ATOM 730 O O . PHE A 1 89 ? -8.531 4.003 13.999 1.00 97.75 89 PHE A O 1
ATOM 737 N N . ASN A 1 90 ? -6.709 5.047 14.838 1.00 97.75 90 ASN A N 1
ATOM 738 C CA . ASN A 1 90 ? -7.253 6.382 14.656 1.00 97.75 90 ASN A CA 1
ATOM 739 C C . ASN A 1 90 ? -7.139 6.835 13.193 1.00 97.75 90 ASN A C 1
ATOM 741 O O . ASN A 1 90 ? -6.404 6.261 12.379 1.00 97.75 90 ASN A O 1
ATOM 745 N N . ASN A 1 91 ? -7.860 7.904 12.871 1.00 98.06 91 ASN A N 1
ATOM 746 C CA . ASN A 1 91 ? -7.895 8.486 11.537 1.00 98.06 91 ASN A CA 1
ATOM 747 C C . ASN A 1 91 ? -6.486 8.757 10.967 1.00 98.06 91 ASN A C 1
ATOM 749 O O . ASN A 1 91 ? -6.178 8.367 9.840 1.00 98.06 91 ASN A O 1
ATOM 753 N N . LEU A 1 92 ? -5.595 9.360 11.760 1.00 98.00 92 LEU A N 1
ATOM 754 C CA . LEU A 1 92 ? -4.240 9.717 11.338 1.00 98.00 92 LEU A CA 1
ATOM 755 C C . LEU A 1 92 ? -3.382 8.482 11.002 1.00 98.00 92 LEU A C 1
ATOM 757 O O . LEU A 1 92 ? -2.646 8.489 10.012 1.00 98.00 92 LEU A O 1
ATOM 761 N N . GLU A 1 93 ? -3.479 7.411 11.791 1.00 98.00 93 GLU A N 1
ATOM 762 C CA . GLU A 1 93 ? -2.786 6.141 11.532 1.00 98.00 93 GLU A CA 1
ATOM 763 C C . GLU A 1 93 ? -3.228 5.524 10.202 1.00 98.00 93 GLU A C 1
ATOM 765 O O . GLU A 1 93 ? -2.388 5.084 9.408 1.00 98.00 93 GLU A O 1
ATOM 770 N N . ILE A 1 94 ? -4.531 5.551 9.914 1.00 98.62 94 ILE A N 1
ATOM 771 C CA . ILE A 1 94 ? -5.080 5.022 8.661 1.00 98.62 94 ILE A CA 1
ATOM 772 C C . ILE A 1 94 ? -4.657 5.896 7.481 1.00 98.62 94 ILE A C 1
ATOM 774 O O . ILE A 1 94 ? -4.218 5.369 6.457 1.00 98.62 94 ILE A O 1
ATOM 778 N N . GLN A 1 95 ? -4.695 7.224 7.625 1.00 98.56 95 GLN A N 1
ATOM 779 C CA . GLN A 1 95 ? -4.222 8.124 6.574 1.00 98.56 95 GLN A CA 1
ATOM 780 C C . GLN A 1 95 ? -2.749 7.882 6.221 1.00 98.56 95 GLN A C 1
ATOM 782 O O . GLN A 1 95 ? -2.382 7.928 5.044 1.00 98.56 95 GLN A O 1
ATOM 787 N N . LYS A 1 96 ? -1.889 7.621 7.212 1.00 97.94 96 LYS A N 1
ATOM 788 C CA . LYS A 1 96 ? -0.472 7.290 6.984 1.00 97.94 96 LYS A CA 1
ATOM 789 C C . LYS A 1 96 ? -0.296 5.938 6.314 1.00 97.94 96 LYS A C 1
ATOM 791 O O . LYS A 1 96 ? 0.518 5.813 5.397 1.00 97.94 96 LYS A O 1
ATOM 796 N N . LEU A 1 97 ? -1.060 4.936 6.744 1.00 98.44 97 LEU A N 1
ATOM 797 C CA . LEU A 1 97 ? -1.036 3.601 6.157 1.00 98.44 97 LEU A CA 1
ATOM 798 C C . LEU A 1 97 ? -1.441 3.637 4.678 1.00 98.44 97 LEU A C 1
ATOM 800 O O . LEU A 1 97 ? -0.692 3.165 3.822 1.00 98.44 97 LEU A O 1
ATOM 804 N N . PHE A 1 98 ? -2.583 4.246 4.359 1.00 98.69 98 PHE A N 1
ATOM 805 C CA . PHE A 1 98 ? -3.067 4.346 2.982 1.00 98.69 98 PHE A CA 1
ATOM 806 C C . PHE A 1 98 ? -2.234 5.316 2.135 1.00 98.69 98 PHE A C 1
ATOM 808 O O . PHE A 1 98 ? -2.009 5.047 0.958 1.00 98.69 98 PHE A O 1
ATOM 815 N N . GLY A 1 99 ? -1.682 6.381 2.726 1.00 97.94 99 GLY A N 1
ATOM 816 C CA . GLY A 1 99 ? -0.687 7.233 2.067 1.00 97.94 99 GLY A CA 1
ATOM 817 C C . GLY A 1 99 ? 0.585 6.471 1.696 1.00 97.94 99 GLY A C 1
ATOM 818 O O . GLY A 1 99 ? 1.094 6.617 0.587 1.00 97.94 99 GLY A O 1
ATOM 819 N N . THR A 1 100 ? 1.054 5.590 2.580 1.00 97.19 100 THR A N 1
ATOM 820 C CA . THR A 1 100 ? 2.186 4.698 2.298 1.00 97.19 100 THR A CA 1
ATOM 821 C C . THR A 1 100 ? 1.845 3.732 1.170 1.00 97.19 100 THR A C 1
ATOM 823 O O . THR A 1 100 ? 2.587 3.670 0.193 1.00 97.19 100 THR A O 1
ATOM 826 N N . LEU A 1 101 ? 0.709 3.028 1.265 1.00 98.12 101 LEU A N 1
ATOM 827 C CA . LEU A 1 101 ? 0.235 2.084 0.245 1.00 98.12 101 LEU A CA 1
ATOM 828 C C . LEU A 1 101 ? 0.124 2.742 -1.134 1.00 98.12 101 LEU A C 1
ATOM 830 O O . LEU A 1 101 ? 0.610 2.192 -2.120 1.00 98.12 101 LEU A O 1
ATOM 834 N N . TYR A 1 102 ? -0.464 3.936 -1.198 1.00 97.94 102 TYR A N 1
ATOM 835 C CA . TYR A 1 102 ? -0.561 4.718 -2.425 1.00 97.94 102 TYR A CA 1
ATOM 836 C C . TYR A 1 102 ? 0.813 4.957 -3.057 1.00 97.94 102 TYR A C 1
ATOM 838 O O . TYR A 1 102 ? 1.026 4.645 -4.229 1.00 97.94 102 TYR A O 1
ATOM 846 N N . LEU A 1 103 ? 1.768 5.461 -2.275 1.00 95.38 103 LEU A N 1
ATOM 847 C CA . LEU A 1 103 ? 3.084 5.813 -2.794 1.00 95.38 103 LEU A CA 1
ATOM 848 C C . LEU A 1 103 ? 3.924 4.589 -3.171 1.00 95.38 103 LEU A C 1
ATOM 850 O O . LEU A 1 103 ? 4.599 4.628 -4.197 1.00 95.38 103 LEU A O 1
ATOM 854 N N . VAL A 1 104 ? 3.866 3.488 -2.414 1.00 95.50 104 VAL A N 1
ATOM 855 C CA . VAL A 1 104 ? 4.581 2.257 -2.803 1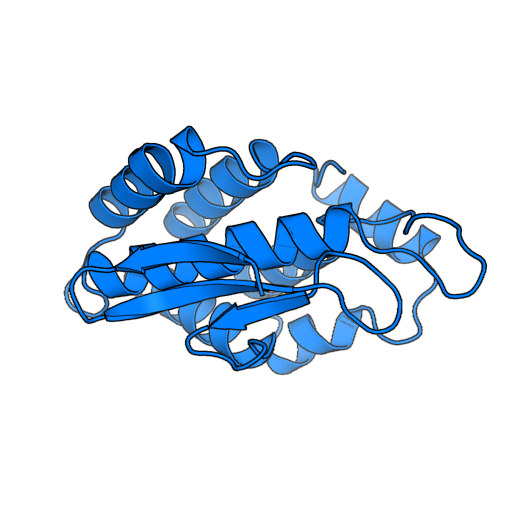.00 95.50 104 VAL A CA 1
ATOM 856 C C . VAL A 1 104 ? 3.978 1.632 -4.063 1.00 95.50 104 VAL A C 1
ATOM 858 O O . VAL A 1 104 ? 4.719 1.127 -4.900 1.00 95.50 104 VAL A O 1
ATOM 861 N N . MET A 1 105 ? 2.656 1.708 -4.260 1.00 96.50 105 MET A N 1
ATOM 862 C CA . MET A 1 105 ? 2.021 1.277 -5.511 1.00 96.50 105 MET A CA 1
ATOM 863 C C . MET A 1 105 ? 2.431 2.163 -6.689 1.00 96.50 105 MET A C 1
ATOM 865 O O . MET A 1 105 ? 2.745 1.646 -7.760 1.00 96.50 105 MET A O 1
ATOM 869 N N . LEU A 1 106 ? 2.470 3.480 -6.487 1.00 94.31 106 LEU A N 1
ATOM 870 C CA . LEU A 1 106 ? 2.922 4.450 -7.484 1.00 94.31 106 LEU A CA 1
ATOM 871 C C . LEU A 1 106 ? 4.385 4.211 -7.890 1.00 94.31 106 LEU A C 1
ATOM 873 O O . LEU A 1 106 ? 4.721 4.271 -9.073 1.00 94.31 106 LEU A O 1
ATOM 877 N N . ALA A 1 107 ? 5.242 3.892 -6.918 1.00 92.56 107 ALA A N 1
ATOM 878 C CA . ALA A 1 107 ? 6.636 3.546 -7.159 1.00 92.56 107 ALA A CA 1
ATOM 879 C C . ALA A 1 107 ? 6.777 2.259 -7.973 1.00 92.56 107 ALA A C 1
ATOM 881 O O . ALA A 1 107 ? 7.451 2.245 -8.999 1.00 92.56 107 ALA A O 1
ATOM 882 N N . GLU A 1 108 ? 6.067 1.198 -7.583 1.00 93.81 108 GLU A N 1
ATOM 883 C CA . GLU A 1 108 ? 6.035 -0.049 -8.351 1.00 93.81 108 GLU A CA 1
ATOM 884 C C . GLU A 1 108 ? 5.515 0.164 -9.773 1.00 93.81 108 GLU A C 1
ATOM 886 O O . GLU A 1 108 ? 6.029 -0.438 -10.714 1.00 93.81 108 GLU A O 1
ATOM 891 N N . GLN A 1 109 ? 4.521 1.035 -9.957 1.00 94.31 109 GLN A N 1
ATOM 892 C CA . GLN A 1 109 ? 3.950 1.328 -11.269 1.00 94.31 109 GLN A CA 1
ATOM 893 C C . GLN A 1 109 ? 4.946 1.986 -12.228 1.00 94.31 109 GLN A C 1
ATOM 895 O O . GLN A 1 109 ? 4.894 1.734 -13.433 1.00 94.31 109 GLN A O 1
ATOM 900 N N . ASN A 1 110 ? 5.856 2.794 -11.692 1.00 92.00 110 ASN A N 1
ATOM 901 C CA . ASN A 1 110 ? 6.884 3.495 -12.453 1.00 92.00 110 ASN A CA 1
ATOM 902 C C . ASN A 1 110 ? 8.254 2.795 -12.420 1.00 92.00 110 ASN A C 1
ATOM 904 O O . ASN A 1 110 ? 9.225 3.328 -12.958 1.00 92.00 110 ASN A O 1
ATOM 908 N N . ARG A 1 111 ? 8.354 1.614 -11.795 1.00 90.06 111 ARG A N 1
ATOM 909 C CA . ARG A 1 111 ? 9.634 0.934 -11.584 1.00 90.06 111 ARG A CA 1
ATOM 910 C C . ARG A 1 111 ? 10.311 0.571 -12.902 1.00 90.06 111 ARG A C 1
ATOM 912 O O . ARG A 1 111 ? 9.735 -0.132 -13.744 1.00 90.06 111 ARG A O 1
ATOM 919 N N . MET A 1 112 ? 11.579 0.949 -13.014 1.00 89.75 112 MET A N 1
ATOM 920 C CA . MET A 1 112 ? 12.445 0.604 -14.141 1.00 89.75 112 MET A CA 1
ATOM 921 C C . MET A 1 112 ? 13.338 -0.586 -13.788 1.00 89.75 112 MET A C 1
ATOM 923 O O . MET A 1 112 ? 13.881 -0.688 -12.691 1.00 89.75 112 MET A O 1
ATOM 927 N N . LEU A 1 113 ? 13.486 -1.520 -14.723 1.00 85.94 113 LEU A N 1
ATOM 928 C CA . L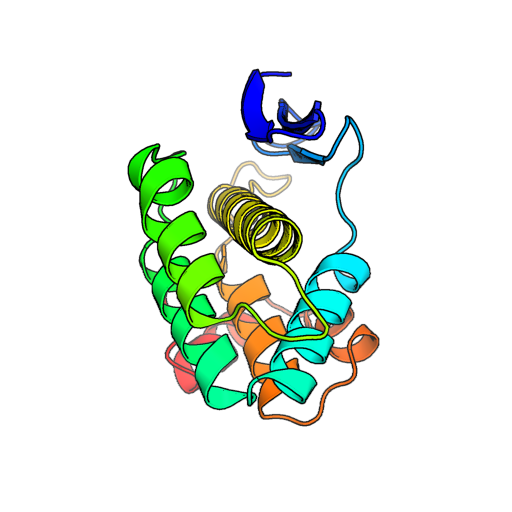EU A 1 113 ? 14.436 -2.624 -14.609 1.00 85.94 113 LEU A CA 1
ATOM 929 C C . LEU A 1 113 ? 15.841 -2.152 -15.009 1.00 85.94 113 LEU A C 1
ATOM 931 O O . LEU A 1 113 ? 15.996 -1.162 -15.721 1.00 85.94 113 LEU A O 1
ATOM 935 N N . ALA A 1 114 ? 16.875 -2.903 -14.617 1.00 85.00 114 ALA A N 1
ATOM 936 C CA . ALA A 1 114 ? 18.278 -2.551 -14.876 1.00 85.00 114 ALA A CA 1
ATOM 937 C C . ALA A 1 114 ? 18.619 -2.341 -16.367 1.00 85.00 114 ALA A C 1
ATOM 939 O O . ALA A 1 114 ? 19.579 -1.653 -16.695 1.00 85.00 114 ALA A O 1
ATOM 940 N N . ASN A 1 115 ? 17.830 -2.920 -17.274 1.00 86.62 115 ASN A N 1
ATOM 941 C CA . ASN A 1 115 ? 17.969 -2.753 -18.720 1.00 86.62 115 ASN A CA 1
ATOM 942 C C . ASN A 1 115 ? 17.188 -1.548 -19.287 1.00 86.62 115 ASN A C 1
ATOM 944 O O . ASN A 1 115 ? 17.028 -1.458 -20.502 1.00 86.62 115 ASN A O 1
ATOM 948 N N . GLY A 1 116 ? 16.664 -0.658 -18.439 1.00 85.50 116 GLY A N 1
ATOM 949 C CA . GLY A 1 116 ? 15.927 0.537 -18.857 1.00 85.50 116 GLY A CA 1
ATOM 950 C C . GLY A 1 116 ? 14.508 0.266 -19.360 1.00 85.50 116 GLY A C 1
ATOM 951 O O . GLY A 1 116 ? 13.909 1.137 -19.984 1.00 85.50 116 GLY A O 1
ATOM 952 N N . VAL A 1 117 ? 13.956 -0.925 -19.111 1.00 89.00 117 VAL A N 1
ATOM 953 C CA . VAL A 1 117 ? 12.574 -1.273 -19.475 1.00 89.00 117 VAL A CA 1
ATOM 954 C C . VAL A 1 117 ? 11.682 -1.207 -18.240 1.00 89.00 117 VAL A C 1
ATOM 956 O O . VAL A 1 117 ? 12.070 -1.665 -17.168 1.00 89.00 117 VAL A O 1
ATOM 959 N N . GLU A 1 118 ? 10.467 -0.680 -18.385 1.00 89.19 118 GLU A N 1
ATOM 960 C CA . GLU A 1 118 ? 9.472 -0.694 -17.310 1.00 89.19 118 GLU A CA 1
ATOM 961 C C . GLU A 1 118 ? 9.142 -2.121 -16.840 1.00 89.19 118 GLU A C 1
ATOM 963 O O . GLU A 1 118 ? 9.093 -3.083 -17.619 1.00 89.19 118 GLU A O 1
ATOM 968 N N . THR A 1 119 ? 8.814 -2.255 -15.555 1.00 90.06 119 THR A N 1
ATOM 969 C CA . THR A 1 119 ? 8.213 -3.485 -15.035 1.00 90.06 119 THR A CA 1
ATOM 970 C C . THR A 1 119 ? 6.913 -3.822 -15.770 1.00 90.06 119 THR A C 1
ATOM 972 O O . THR A 1 119 ? 6.040 -2.981 -15.997 1.00 90.06 119 THR A O 1
ATOM 975 N N . LYS A 1 120 ? 6.735 -5.102 -16.097 1.00 92.75 120 LYS A N 1
ATOM 976 C CA . LYS A 1 120 ? 5.520 -5.597 -16.765 1.00 92.75 120 LYS A CA 1
ATOM 977 C C . LYS A 1 120 ? 4.360 -5.851 -15.802 1.00 92.75 120 LYS A C 1
ATOM 979 O O . LYS A 1 120 ? 3.229 -6.015 -16.244 1.00 92.75 120 LYS A O 1
ATOM 984 N N . VAL A 1 121 ? 4.634 -5.870 -14.496 1.00 94.88 121 VAL A N 1
ATOM 985 C CA . VAL A 1 121 ? 3.638 -6.147 -13.448 1.00 94.88 121 VAL A CA 1
ATOM 986 C C . VAL A 1 121 ? 3.165 -4.858 -12.777 1.00 94.88 121 VAL A C 1
ATOM 988 O O . VAL A 1 121 ? 1.976 -4.719 -12.518 1.00 94.88 121 VAL A O 1
ATOM 991 N N . GLY A 1 122 ? 4.055 -3.889 -12.549 1.00 95.25 122 GLY A N 1
ATOM 992 C CA . GLY A 1 122 ? 3.696 -2.620 -11.906 1.00 95.25 122 GLY A CA 1
ATOM 993 C C . GLY A 1 122 ? 3.101 -2.801 -10.507 1.00 95.25 122 GLY A C 1
ATOM 994 O O . GLY A 1 122 ? 3.430 -3.758 -9.797 1.00 95.25 122 GLY A O 1
ATOM 995 N N . LYS A 1 123 ? 2.148 -1.932 -10.148 1.00 96.44 123 LYS A N 1
ATOM 996 C CA . LYS A 1 123 ? 1.444 -1.958 -8.849 1.00 96.44 123 LYS A CA 1
ATOM 997 C C . LYS A 1 123 ? 0.722 -3.274 -8.542 1.00 96.44 123 LYS A C 1
ATOM 999 O O . LYS A 1 123 ? 0.429 -3.556 -7.380 1.00 96.44 123 LYS A O 1
ATOM 1004 N N . ARG A 1 124 ? 0.448 -4.112 -9.553 1.00 97.56 124 ARG A N 1
ATOM 1005 C CA . ARG A 1 124 ? -0.214 -5.423 -9.391 1.00 97.56 124 ARG A CA 1
ATOM 1006 C C . ARG A 1 124 ? 0.502 -6.329 -8.399 1.00 97.56 124 ARG A C 1
ATOM 1008 O O . ARG A 1 124 ? -0.165 -7.105 -7.732 1.00 97.56 124 ARG A O 1
ATOM 1015 N N . ILE A 1 125 ? 1.815 -6.175 -8.227 1.00 96.69 125 ILE A N 1
ATOM 1016 C CA . ILE A 1 125 ? 2.578 -6.938 -7.234 1.00 96.69 125 ILE A CA 1
ATOM 1017 C C . ILE A 1 125 ? 2.100 -6.658 -5.799 1.00 96.69 125 ILE A C 1
ATOM 1019 O O . ILE A 1 125 ? 1.966 -7.584 -5.006 1.00 96.69 125 ILE A O 1
ATOM 1023 N N . LYS A 1 126 ? 1.756 -5.401 -5.485 1.00 97.19 126 LYS A N 1
ATOM 1024 C CA . LYS A 1 126 ? 1.207 -5.013 -4.178 1.00 97.19 126 LYS A CA 1
ATOM 1025 C C . LYS A 1 126 ? -0.253 -5.430 -4.051 1.00 97.19 126 LYS A C 1
ATOM 1027 O O . LYS A 1 126 ? -0.645 -5.940 -3.010 1.00 97.19 126 LYS A O 1
ATOM 1032 N N . GLY A 1 127 ? -1.028 -5.292 -5.128 1.00 98.06 127 GLY A N 1
ATOM 1033 C CA . GLY A 1 127 ? -2.400 -5.806 -5.187 1.00 98.06 127 GLY A CA 1
ATOM 1034 C C . GLY A 1 127 ? -2.476 -7.308 -4.898 1.00 98.06 127 GLY A C 1
ATOM 1035 O O . GLY A 1 127 ? -3.314 -7.738 -4.109 1.00 98.06 127 GLY A O 1
ATOM 1036 N N . LEU A 1 128 ? -1.567 -8.093 -5.485 1.00 98.31 128 LEU A N 1
ATOM 1037 C CA . LEU A 1 128 ? -1.501 -9.538 -5.287 1.00 98.31 128 LEU A CA 1
ATOM 1038 C C . LEU A 1 128 ? -1.131 -9.877 -3.845 1.00 98.31 128 LEU A C 1
ATOM 1040 O O . LEU A 1 128 ? -1.829 -10.673 -3.229 1.00 98.31 128 LEU A O 1
ATOM 1044 N N . ALA A 1 129 ? -0.106 -9.226 -3.286 1.00 98.31 129 ALA A N 1
ATOM 1045 C CA . ALA A 1 129 ? 0.286 -9.434 -1.894 1.00 98.31 129 ALA A CA 1
ATOM 1046 C C . ALA A 1 129 ? -0.876 -9.163 -0.919 1.00 98.31 129 ALA A C 1
ATOM 1048 O O . ALA A 1 129 ? -1.119 -9.963 -0.018 1.00 98.31 129 ALA A O 1
ATOM 1049 N N . VAL A 1 130 ? -1.635 -8.079 -1.124 1.00 98.44 130 VAL A N 1
ATOM 1050 C CA . VAL A 1 130 ? -2.810 -7.765 -0.293 1.00 98.44 130 VAL A CA 1
ATOM 1051 C C . VAL A 1 130 ? -3.922 -8.798 -0.479 1.00 98.44 130 VAL A C 1
ATOM 1053 O O . VAL A 1 130 ? -4.483 -9.256 0.512 1.00 98.44 130 VAL A O 1
ATOM 1056 N N . TYR A 1 131 ? -4.222 -9.215 -1.714 1.00 98.50 131 TYR A N 1
ATOM 1057 C CA . TYR A 1 131 ? -5.238 -10.243 -1.965 1.00 98.50 131 TYR A CA 1
ATOM 1058 C C . TYR A 1 131 ? -4.882 -11.572 -1.289 1.00 98.50 131 TYR A C 1
ATOM 1060 O O . TYR A 1 131 ? -5.712 -12.161 -0.602 1.00 98.50 131 TYR A O 1
ATOM 1068 N N . GLN A 1 132 ? -3.636 -12.024 -1.435 1.00 98.38 132 GLN A N 1
ATOM 1069 C CA . GLN A 1 132 ? -3.153 -13.267 -0.833 1.00 98.38 132 GLN A CA 1
ATOM 1070 C C . GLN A 1 132 ? -3.245 -13.233 0.696 1.00 98.38 132 GLN A C 1
ATOM 1072 O O . GLN A 1 132 ? -3.684 -14.195 1.327 1.00 98.38 132 GLN A O 1
ATOM 1077 N N . LEU A 1 133 ? -2.875 -12.094 1.281 1.00 98.12 133 LEU A N 1
ATOM 1078 C CA . LEU A 1 133 ? -2.954 -11.846 2.715 1.00 98.12 133 LEU A CA 1
ATOM 1079 C C . LEU A 1 133 ? -4.400 -11.863 3.234 1.00 98.12 133 LEU A C 1
ATOM 1081 O O . LEU A 1 133 ? -4.650 -12.371 4.321 1.00 98.12 133 LEU A O 1
ATOM 1085 N N . PHE A 1 134 ? -5.352 -11.329 2.468 1.00 98.25 134 PHE A N 1
ATOM 1086 C CA . PHE A 1 134 ? -6.745 -11.187 2.905 1.00 98.25 134 PHE A CA 1
ATOM 1087 C C . PHE A 1 134 ? -7.606 -12.422 2.619 1.00 98.25 134 PHE A C 1
ATOM 1089 O O . PHE A 1 134 ? -8.486 -12.741 3.416 1.00 98.25 134 PHE A O 1
ATOM 1096 N N . TYR A 1 135 ? -7.359 -13.117 1.507 1.00 98.12 135 TYR A N 1
ATOM 1097 C CA . TYR A 1 135 ? -8.260 -14.155 0.996 1.00 98.12 135 TYR A CA 1
ATOM 1098 C C . TYR A 1 135 ? -7.619 -15.531 0.817 1.00 98.12 135 TYR A C 1
ATOM 1100 O O . TYR A 1 135 ? -8.340 -16.524 0.766 1.00 98.12 135 TYR A O 1
ATOM 1108 N N . GLU A 1 136 ? -6.290 -15.630 0.753 1.00 97.50 136 GLU A N 1
ATOM 1109 C CA . GLU A 1 136 ? -5.598 -16.913 0.533 1.00 97.50 136 GLU A CA 1
ATOM 1110 C C . GLU A 1 136 ? -4.924 -17.454 1.798 1.00 97.50 136 GLU A C 1
ATOM 1112 O O . GLU A 1 136 ? -4.242 -18.477 1.754 1.00 97.50 136 GLU A O 1
ATOM 1117 N N . GLY A 1 137 ? -5.119 -16.781 2.935 1.00 96.31 137 GLY A N 1
ATOM 1118 C CA . GLY A 1 137 ? -4.578 -17.198 4.228 1.00 96.31 137 GLY A CA 1
ATOM 1119 C C . GLY A 1 137 ? -3.057 -17.075 4.330 1.00 96.31 137 GLY A C 1
ATOM 1120 O O . GLY A 1 137 ? -2.451 -17.733 5.177 1.00 96.31 137 GLY A O 1
ATOM 1121 N N . TYR A 1 138 ? -2.428 -16.264 3.474 1.00 98.19 138 TYR A N 1
ATOM 1122 C CA . TYR A 1 138 ? -0.986 -16.049 3.533 1.00 98.19 138 TYR A CA 1
ATOM 1123 C C . TYR A 1 138 ? -0.631 -15.254 4.786 1.00 98.19 138 TYR A C 1
ATOM 1125 O O . TYR A 1 138 ? -1.296 -14.283 5.140 1.00 98.19 138 TYR A O 1
ATOM 1133 N N . SER A 1 139 ? 0.474 -15.617 5.430 1.00 98.06 139 SER A N 1
ATOM 1134 C CA . SER A 1 139 ? 1.100 -14.751 6.421 1.00 98.06 139 SER A CA 1
ATOM 1135 C C . SER A 1 139 ? 1.676 -13.496 5.754 1.00 98.06 139 SER A C 1
ATOM 1137 O O . SER A 1 139 ? 1.967 -13.479 4.555 1.00 98.06 139 SER A O 1
ATOM 1139 N N . VAL A 1 140 ? 1.918 -12.450 6.550 1.00 97.69 140 VAL A N 1
ATOM 1140 C CA . VAL A 1 140 ? 2.598 -11.228 6.080 1.00 97.69 140 VAL A CA 1
ATOM 1141 C C . VAL A 1 140 ? 3.940 -11.567 5.422 1.00 97.69 140 VAL A C 1
ATOM 1143 O O . VAL A 1 140 ? 4.270 -11.030 4.371 1.00 97.69 140 VAL A O 1
ATOM 1146 N N . GLU A 1 141 ? 4.700 -12.499 6.000 1.00 97.38 141 GLU A N 1
ATOM 1147 C CA . GLU A 1 141 ? 5.987 -12.934 5.451 1.00 97.38 141 GLU A CA 1
ATOM 1148 C C . GLU A 1 141 ? 5.835 -13.664 4.110 1.00 97.38 141 GLU A C 1
ATOM 1150 O O . GLU A 1 141 ? 6.599 -13.404 3.178 1.00 97.38 141 GLU A O 1
ATOM 1155 N N . GLN A 1 142 ? 4.833 -14.539 3.985 1.00 97.94 142 GLN A N 1
ATOM 1156 C CA . GLN A 1 142 ? 4.548 -15.232 2.729 1.00 97.94 142 GLN A CA 1
ATOM 1157 C C . GLN A 1 142 ? 4.155 -14.241 1.629 1.00 97.94 142 GLN A C 1
ATOM 1159 O O . GLN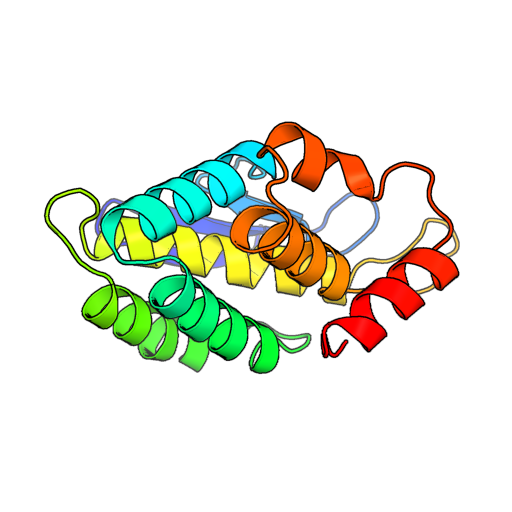 A 1 142 ? 4.697 -14.321 0.529 1.00 97.94 142 GLN A O 1
ATOM 1164 N N . ALA A 1 143 ? 3.275 -13.282 1.930 1.00 97.44 143 ALA A N 1
ATOM 1165 C CA . ALA A 1 143 ? 2.835 -12.265 0.976 1.00 97.44 143 ALA A CA 1
ATOM 1166 C C . ALA A 1 143 ? 3.990 -11.355 0.510 1.00 97.44 143 ALA A C 1
ATOM 1168 O O . ALA A 1 143 ? 4.128 -11.111 -0.687 1.00 97.44 143 ALA A O 1
ATOM 1169 N N . CYS A 1 144 ? 4.866 -10.912 1.422 1.00 94.31 144 CYS A N 1
ATOM 1170 C CA . CYS A 1 144 ? 6.050 -10.104 1.090 1.00 94.31 144 CYS A CA 1
ATOM 1171 C C . CYS A 1 144 ? 7.013 -10.818 0.133 1.00 94.31 144 CYS A C 1
ATOM 1173 O O . CYS A 1 144 ? 7.591 -10.201 -0.761 1.00 94.31 144 CYS A O 1
ATOM 1175 N N . ASN A 1 145 ? 7.216 -12.119 0.341 1.00 96.38 145 ASN A N 1
ATOM 1176 C CA . ASN A 1 145 ? 8.249 -12.875 -0.362 1.00 96.38 145 ASN A CA 1
ATOM 1177 C C . ASN A 1 145 ? 7.726 -13.621 -1.596 1.00 96.38 145 ASN A C 1
ATOM 1179 O O . ASN A 1 145 ? 8.529 -14.142 -2.371 1.00 96.38 145 ASN A O 1
ATOM 1183 N N . PHE A 1 146 ? 6.406 -13.666 -1.812 1.00 96.69 146 PHE A N 1
ATOM 1184 C CA . PHE A 1 146 ? 5.778 -14.512 -2.830 1.00 96.69 146 PHE A CA 1
ATOM 1185 C C . PHE A 1 146 ? 6.350 -14.306 -4.237 1.00 96.69 146 PHE A C 1
ATOM 1187 O O . PHE A 1 146 ? 6.574 -15.273 -4.966 1.00 96.69 146 PHE A O 1
ATOM 1194 N N . SER A 1 147 ? 6.596 -13.0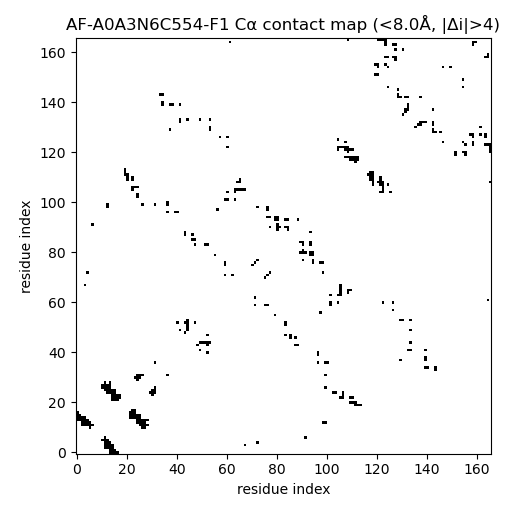53 -4.622 1.00 92.38 147 SER A N 1
ATOM 1195 C CA . SER A 1 147 ? 7.049 -12.695 -5.967 1.00 92.38 147 SER A CA 1
ATOM 1196 C C . SER A 1 147 ? 8.557 -12.829 -6.192 1.00 92.38 147 SER A C 1
ATOM 1198 O O . SER A 1 147 ? 9.012 -12.670 -7.327 1.00 92.38 147 SER A O 1
ATOM 1200 N N . ILE A 1 148 ? 9.351 -13.085 -5.148 1.00 92.31 148 ILE A N 1
ATOM 1201 C CA . ILE A 1 148 ? 10.813 -13.150 -5.263 1.00 92.31 148 ILE A CA 1
ATOM 1202 C C . ILE A 1 148 ? 11.201 -14.318 -6.175 1.00 92.31 148 ILE A C 1
ATOM 1204 O O . ILE A 1 148 ? 10.794 -15.457 -5.971 1.00 92.31 148 ILE A O 1
ATOM 1208 N N . GLY A 1 149 ? 11.987 -14.021 -7.212 1.00 91.25 149 GLY A N 1
ATOM 1209 C CA . GLY A 1 149 ? 12.487 -15.015 -8.166 1.00 91.25 149 GLY A CA 1
ATOM 1210 C C . GLY A 1 149 ? 11.451 -15.553 -9.161 1.00 91.25 149 GLY A C 1
ATOM 1211 O O . GLY A 1 149 ? 11.822 -16.328 -10.043 1.00 91.25 149 GLY A O 1
ATOM 1212 N N . ARG A 1 15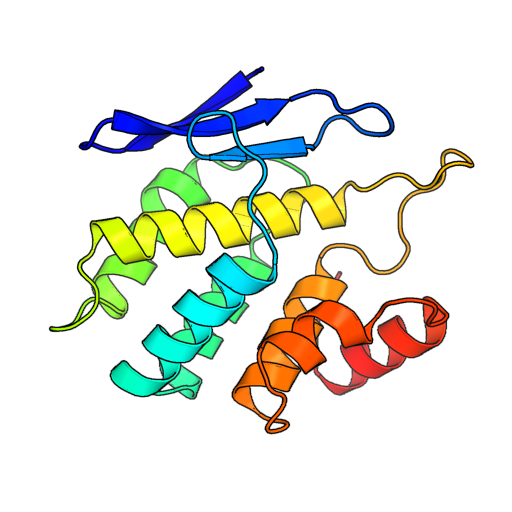0 ? 10.177 -15.142 -9.079 1.00 95.25 150 ARG A N 1
ATOM 1213 C CA . ARG A 1 150 ? 9.134 -15.623 -9.995 1.00 95.25 150 ARG A CA 1
ATOM 1214 C C . ARG A 1 150 ? 9.144 -14.881 -11.336 1.00 95.25 150 ARG A C 1
ATOM 1216 O O . ARG A 1 150 ? 9.343 -13.662 -11.373 1.00 95.25 150 ARG A O 1
ATOM 1223 N N . PRO A 1 151 ? 8.869 -15.566 -12.461 1.00 95.12 151 PRO A N 1
ATOM 1224 C CA . PRO A 1 151 ? 8.696 -14.911 -13.750 1.00 95.12 151 PRO A CA 1
ATOM 1225 C C . PRO A 1 151 ? 7.509 -13.943 -13.746 1.00 95.12 151 PRO A C 1
ATOM 1227 O O . PRO A 1 151 ? 6.402 -14.287 -13.338 1.00 95.12 151 PRO A O 1
ATOM 1230 N N . TRP A 1 152 ? 7.695 -12.752 -14.319 1.00 94.88 152 TRP A N 1
ATOM 1231 C CA . TRP A 1 152 ? 6.642 -11.727 -14.385 1.00 94.88 152 TRP A CA 1
ATOM 1232 C C . TRP A 1 152 ? 5.340 -12.208 -15.052 1.00 94.88 152 TRP A C 1
ATOM 1234 O O . TRP A 1 152 ? 4.274 -11.702 -14.722 1.00 94.88 152 TRP A O 1
ATOM 1244 N N . ARG A 1 153 ? 5.418 -13.170 -15.987 1.00 96.62 153 ARG A N 1
ATOM 1245 C CA . ARG A 1 153 ? 4.246 -13.742 -16.676 1.00 96.62 153 ARG A CA 1
ATOM 1246 C C . ARG A 1 153 ? 3.365 -14.543 -15.728 1.00 96.62 153 ARG A C 1
ATOM 1248 O O . ARG A 1 153 ? 2.151 -14.455 -15.812 1.00 96.62 153 ARG A O 1
ATOM 1255 N N . GLU A 1 154 ? 3.984 -15.291 -14.823 1.00 97.06 154 GLU A N 1
ATOM 1256 C CA . GLU A 1 154 ? 3.267 -16.062 -13.811 1.00 97.06 154 GLU A CA 1
ATOM 1257 C C . GLU A 1 154 ? 2.534 -15.119 -12.855 1.00 97.06 154 GLU A C 1
ATOM 1259 O O . GLU A 1 154 ? 1.337 -15.265 -12.632 1.00 97.06 154 GLU A O 1
ATOM 1264 N N . ILE A 1 155 ? 3.226 -14.075 -12.387 1.00 97.12 155 ILE A N 1
ATOM 1265 C CA . ILE A 1 155 ? 2.618 -13.038 -11.546 1.00 97.12 155 ILE A CA 1
ATOM 1266 C C . ILE A 1 155 ? 1.475 -12.328 -12.279 1.00 97.12 155 ILE A C 1
ATOM 1268 O O . ILE A 1 155 ? 0.427 -12.090 -11.685 1.00 97.12 155 ILE A O 1
ATOM 1272 N N . ALA A 1 156 ? 1.653 -12.002 -13.562 1.00 96.94 156 ALA A N 1
ATOM 1273 C CA . ALA A 1 156 ? 0.619 -11.359 -14.366 1.00 96.94 156 ALA A CA 1
ATOM 1274 C C . ALA A 1 156 ? -0.647 -12.223 -14.467 1.00 96.94 156 ALA A C 1
ATOM 1276 O O . ALA A 1 156 ? -1.729 -11.703 -14.215 1.00 96.94 156 ALA A O 1
ATOM 1277 N N . ASN A 1 157 ? -0.502 -13.525 -14.732 1.00 97.56 157 ASN A N 1
ATOM 1278 C CA . ASN A 1 157 ? 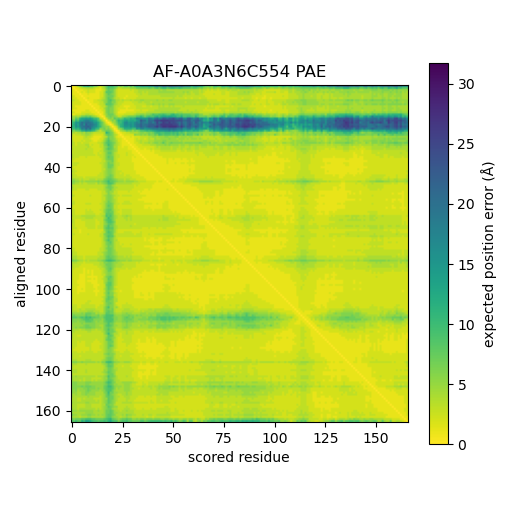-1.632 -14.453 -14.797 1.00 97.56 157 ASN A CA 1
ATOM 1279 C C . ASN A 1 157 ? -2.375 -14.534 -13.456 1.00 97.56 157 ASN A C 1
ATOM 1281 O O . ASN A 1 157 ? -3.594 -14.395 -13.422 1.00 97.56 157 ASN A O 1
ATOM 1285 N N . LEU A 1 158 ? -1.646 -14.663 -12.340 1.00 97.69 158 LEU A N 1
ATOM 1286 C CA . LEU A 1 158 ? -2.250 -14.666 -11.003 1.00 97.69 158 LEU A CA 1
ATOM 1287 C C . LEU A 1 158 ? -3.018 -13.367 -10.727 1.00 97.69 158 LEU A C 1
ATOM 1289 O O . LEU A 1 158 ? -4.095 -13.374 -10.132 1.00 97.69 158 LEU A O 1
ATOM 1293 N N . CYS A 1 159 ? -2.480 -12.235 -11.171 1.00 97.44 159 CYS A N 1
ATOM 1294 C CA . CYS A 1 159 ? -3.158 -10.957 -11.035 1.00 97.44 159 CYS A CA 1
ATOM 1295 C C . CYS A 1 159 ? -4.423 -10.878 -11.912 1.00 97.44 159 CYS A C 1
ATOM 1297 O O . CYS A 1 159 ? -5.409 -10.291 -11.472 1.00 97.44 159 CYS A O 1
ATOM 1299 N N . ASP A 1 160 ? -4.423 -11.458 -13.117 1.00 97.12 160 ASP A N 1
ATOM 1300 C CA . ASP A 1 160 ? -5.594 -11.492 -14.009 1.00 97.12 160 ASP A CA 1
ATOM 1301 C C . ASP A 1 160 ? -6.732 -12.324 -13.403 1.00 97.12 160 ASP A C 1
ATOM 1303 O O . ASP A 1 160 ? -7.870 -11.859 -13.355 1.00 97.12 160 ASP A O 1
ATOM 1307 N N . GLU A 1 161 ? -6.414 -13.496 -12.844 1.00 97.00 161 GLU A N 1
ATOM 1308 C CA . GLU A 1 161 ? -7.366 -14.365 -12.128 1.00 97.00 161 GLU A CA 1
ATOM 1309 C C . GLU A 1 161 ? -8.072 -13.655 -10.962 1.00 97.00 161 GLU A C 1
ATOM 1311 O O . GLU A 1 161 ? -9.190 -14.011 -10.596 1.00 97.00 161 GLU A O 1
ATOM 1316 N N . ARG A 1 162 ? -7.423 -12.637 -10.387 1.00 96.44 162 ARG A N 1
ATOM 1317 C CA . ARG A 1 162 ? -7.903 -11.861 -9.231 1.00 96.44 162 ARG A CA 1
ATOM 1318 C C . ARG A 1 162 ? -8.454 -10.487 -9.622 1.00 96.44 162 ARG A C 1
ATOM 1320 O O . ARG A 1 162 ? -8.772 -9.684 -8.751 1.00 96.44 162 ARG A O 1
ATOM 1327 N N . GLY A 1 163 ? -8.541 -10.183 -10.920 1.00 95.31 163 GLY A N 1
ATOM 1328 C CA . GLY A 1 163 ? -9.061 -8.906 -11.422 1.00 95.31 163 GLY A CA 1
ATOM 1329 C C . GLY A 1 163 ? -8.161 -7.688 -11.160 1.00 95.31 163 GLY A C 1
ATOM 1330 O O . GLY A 1 163 ? -8.631 -6.552 -11.232 1.00 95.31 163 GLY A O 1
ATOM 1331 N N . LEU A 1 164 ? -6.871 -7.893 -10.874 1.00 96.31 164 LEU A N 1
ATOM 1332 C CA . LEU A 1 164 ? -5.919 -6.831 -10.537 1.00 96.31 164 LEU A CA 1
ATOM 1333 C C . LEU A 1 164 ? -5.347 -6.169 -11.797 1.00 96.31 164 LEU A C 1
ATOM 1335 O O . LEU A 1 164 ? -4.527 -6.757 -12.516 1.00 96.31 164 LEU A O 1
ATOM 1339 N N . ARG A 1 165 ? -5.760 -4.921 -12.042 1.00 91.19 165 ARG A N 1
ATOM 1340 C CA . ARG A 1 165 ? -5.391 -4.120 -13.222 1.00 91.19 165 ARG A CA 1
ATOM 1341 C C . ARG A 1 165 ? -4.075 -3.363 -13.033 1.00 91.19 165 ARG A C 1
ATOM 1343 O O . ARG A 1 165 ? -3.865 -2.736 -12.000 1.00 91.19 165 ARG A O 1
ATOM 1350 N N . ARG A 1 166 ? -3.213 -3.383 -14.056 1.00 87.19 166 ARG A N 1
ATOM 1351 C CA . ARG A 1 166 ? -1.976 -2.581 -14.066 1.00 87.19 166 ARG A CA 1
ATOM 1352 C C . ARG A 1 166 ? -2.274 -1.092 -14.056 1.00 87.19 166 ARG A C 1
ATOM 1354 O O . ARG A 1 166 ? -3.230 -0.666 -14.729 1.00 87.19 166 ARG A O 1
#

Nearest PDB structures (foldseek):
  4x82-assembly1_A  TM=2.359E-01  e=8.368E+00  Pteropus alecto

pLDDT: mean 93.65, std 8.84, range [41.03, 98.75]

Sequence (166 aa):
MVLVKRYEDGTELSRDKGNFDEWCIYINGRAPYDRDYLGSLHKLGQTCGMDKVYNEFLNLYNLTGREVEERILNNVIPEIATNLENNYFNNLEIQKLFGTLYLVMLAEQNRMLANGVETKVGKRIKGLAVYQLFYEGYSVEQACNFSIGRPWREIANLCDERGLRR

Foldseek 3Di:
DAWQDADPVRWTWDWAQDPAGRAQIDTVHHGDALLVLLVVLLVLCVVQPLVLSLVLLVVLLVVQDQDRDPCCLPPSQLVSLVSSADPVAHSRNSSVSSVSLSSVLNCQQQDADPVRDHQPCGSLLVVLLSCCVRPVVDDSVCSSCVCPPDDSVVSVVSSVVVVRDD

Secondary structure (DSSP, 8-state):
-EEEEE-TTS-EEEEE--SS-S-EEEETTBPPPHHHHHHHHHHHHHHH-HHHHHHHHHHHHHH--SS--HHIIIIIHHHHHHHH-BTTB-HHHHHHHHHHHHHHHHHHHTPBPTTSPBPSSTTHHHHHHHHHHHHS---HHHHHHTTTT--HHHHHHHHHHTT---

Solvent-accessible surface area (backbone atoms only — not comparable to full-atom values): 9312 Å² total; per-residue (Å²): 118,46,83,73,48,73,48,95,88,68,52,33,37,31,35,25,72,48,97,75,38,75,46,41,49,23,52,74,86,36,70,78,55,65,56,58,56,48,43,52,50,49,53,47,15,74,73,66,38,47,69,60,48,48,52,51,49,50,52,53,57,73,68,57,54,82,66,93,54,65,61,47,71,72,44,50,33,52,50,49,12,66,75,61,46,49,101,90,41,52,44,69,58,41,31,52,49,48,50,48,52,52,48,56,33,33,22,37,46,62,31,45,42,99,86,76,44,68,52,94,42,27,30,27,61,57,53,44,27,53,47,34,40,70,74,66,74,37,48,55,69,53,30,64,50,62,65,68,94,55,60,63,67,62,55,44,50,57,22,55,80,69,70,47,71,110

Radius of gyration: 15.2 Å; Cα contacts (8 Å, |Δi|>4): 231; chains: 1; bounding box: 35×34×38 Å

Mean predicted aligned error: 3.47 Å